Protein AF-A0A9X6WV57-F1 (afdb_monomer_lite)

Organism: Bacillus cereus (NCBI:txid1396)

Structure (mmCIF, N/CA/C/O backbone):
data_AF-A0A9X6WV57-F1
#
_entry.id   AF-A0A9X6WV57-F1
#
loop_
_atom_site.group_PDB
_atom_site.id
_atom_site.type_symbol
_atom_site.label_atom_id
_atom_site.label_alt_id
_atom_site.label_comp_id
_atom_site.label_asym_id
_atom_site.label_entity_id
_atom_site.label_seq_id
_atom_site.pdbx_PDB_ins_code
_atom_site.Cartn_x
_atom_site.Cartn_y
_atom_site.Cartn_z
_atom_site.occupancy
_atom_site.B_iso_or_equiv
_atom_site.auth_seq_id
_atom_site.auth_comp_id
_atom_site.auth_asym_id
_atom_site.auth_atom_id
_atom_site.pdbx_PDB_model_num
ATOM 1 N N . MET A 1 1 ? 2.221 14.019 14.067 1.00 63.03 1 MET A N 1
ATOM 2 C CA . MET A 1 1 ? 2.112 13.291 12.787 1.00 63.03 1 MET A CA 1
ATOM 3 C C . MET A 1 1 ? 3.459 13.371 12.110 1.00 63.03 1 MET A C 1
ATOM 5 O O . MET A 1 1 ? 4.056 14.440 12.147 1.00 63.03 1 MET A O 1
ATOM 9 N N . ASP A 1 2 ? 3.937 12.261 11.563 1.00 75.75 2 ASP A N 1
ATOM 10 C CA . ASP A 1 2 ? 5.124 12.256 10.712 1.00 75.75 2 ASP A CA 1
ATOM 11 C C . ASP A 1 2 ? 4.727 12.815 9.337 1.00 75.75 2 ASP A C 1
ATOM 13 O O . ASP A 1 2 ? 3.916 12.212 8.631 1.00 75.75 2 ASP A O 1
ATOM 17 N N . GLN A 1 3 ? 5.198 14.023 9.017 1.00 73.44 3 GLN A N 1
ATOM 18 C CA . GLN A 1 3 ? 4.849 14.711 7.769 1.00 73.44 3 GLN A CA 1
ATOM 19 C C . GLN A 1 3 ? 5.569 14.119 6.553 1.00 73.44 3 GLN A C 1
ATOM 21 O O . GLN A 1 3 ? 5.111 14.329 5.433 1.00 73.44 3 GLN A O 1
ATOM 26 N N . GLU A 1 4 ? 6.651 13.369 6.762 1.00 78.25 4 GLU A N 1
ATOM 27 C CA . GLU A 1 4 ? 7.428 12.755 5.686 1.00 78.25 4 GLU A CA 1
ATOM 28 C C . GLU A 1 4 ? 6.728 11.499 5.148 1.00 78.25 4 GLU A C 1
ATOM 30 O O . GLU A 1 4 ? 6.627 11.304 3.939 1.00 78.25 4 GLU A O 1
ATOM 35 N N . GLU A 1 5 ? 6.155 10.685 6.042 1.00 81.25 5 GLU A N 1
ATOM 36 C CA . GLU A 1 5 ? 5.406 9.474 5.671 1.00 81.25 5 GLU A CA 1
ATOM 37 C C . GLU A 1 5 ? 3.992 9.775 5.128 1.00 81.25 5 GLU A C 1
ATOM 39 O O . GLU A 1 5 ? 3.425 8.955 4.409 1.00 81.25 5 GLU A O 1
ATOM 44 N N . ASN A 1 6 ? 3.408 10.934 5.473 1.00 86.50 6 ASN A N 1
ATOM 45 C CA . ASN A 1 6 ? 2.137 11.462 4.943 1.00 86.50 6 ASN A CA 1
ATOM 46 C C . ASN A 1 6 ? 0.993 10.424 4.792 1.00 86.50 6 ASN A C 1
ATOM 48 O O . ASN A 1 6 ? 0.302 10.365 3.776 1.00 86.50 6 ASN A O 1
ATOM 52 N N . LEU A 1 7 ? 0.787 9.578 5.806 1.00 86.00 7 LEU A N 1
ATOM 53 C CA . LEU A 1 7 ? -0.093 8.403 5.693 1.00 86.00 7 LEU A CA 1
ATOM 54 C C . LEU A 1 7 ? -1.585 8.726 5.555 1.00 86.00 7 LEU A C 1
ATOM 56 O O . LEU A 1 7 ? -2.323 7.941 4.960 1.00 86.00 7 LEU A O 1
ATOM 60 N N . GLY A 1 8 ? -2.028 9.859 6.106 1.00 89.50 8 GLY A N 1
ATOM 61 C CA . GLY A 1 8 ? -3.429 10.282 6.082 1.00 89.50 8 GLY A CA 1
ATOM 62 C C . GLY A 1 8 ? -4.415 9.201 6.552 1.00 89.50 8 GLY A C 1
ATOM 63 O O . GLY A 1 8 ? -4.086 8.324 7.353 1.00 89.50 8 GLY A O 1
ATOM 64 N N . LEU A 1 9 ? -5.646 9.277 6.044 1.00 91.06 9 LEU A N 1
ATOM 65 C CA . LEU A 1 9 ? -6.676 8.251 6.193 1.00 91.06 9 LEU A CA 1
ATOM 66 C C . LEU A 1 9 ? -7.215 7.918 4.804 1.00 91.06 9 LEU A C 1
ATOM 68 O O . LEU A 1 9 ? -7.776 8.781 4.132 1.00 91.06 9 LEU A O 1
ATOM 72 N N . TRP A 1 10 ? -7.070 6.664 4.384 1.00 92.88 10 TRP A N 1
ATOM 73 C CA . TRP A 1 10 ? -7.721 6.179 3.174 1.00 92.88 10 TRP A CA 1
ATOM 74 C C . TRP A 1 10 ? -9.059 5.535 3.533 1.00 92.88 10 TRP A C 1
ATOM 76 O O . TRP A 1 10 ? -9.105 4.564 4.289 1.00 92.88 10 TRP A O 1
ATOM 86 N N . PHE A 1 11 ? -10.144 6.084 2.992 1.00 94.06 11 PHE A N 1
ATOM 87 C CA . PHE A 1 11 ? -11.497 5.560 3.142 1.00 94.06 11 PHE A CA 1
ATOM 88 C C . PHE A 1 11 ? -12.066 5.247 1.760 1.00 94.06 11 PHE A C 1
ATOM 90 O O . PHE A 1 11 ? -12.028 6.087 0.862 1.00 94.06 11 PHE A O 1
ATOM 97 N N . ALA A 1 12 ? -12.587 4.035 1.587 1.00 94.31 12 ALA A N 1
ATOM 98 C CA . ALA A 1 12 ? -13.178 3.596 0.333 1.00 94.31 12 ALA A CA 1
ATOM 99 C C . ALA A 1 12 ? -14.359 2.660 0.594 1.00 94.31 12 ALA A C 1
ATOM 101 O O . ALA A 1 12 ? -14.289 1.765 1.436 1.00 94.31 12 ALA A O 1
ATOM 102 N N . LEU A 1 13 ? -15.422 2.841 -0.187 1.00 94.31 13 LEU A N 1
ATOM 103 C CA . LEU A 1 13 ? -16.569 1.943 -0.254 1.00 94.31 13 LEU A CA 1
ATOM 104 C C . LEU A 1 13 ? -16.476 1.198 -1.585 1.00 94.31 13 LEU A C 1
ATOM 106 O O . LEU A 1 13 ? -16.481 1.823 -2.644 1.00 94.31 13 LEU A O 1
ATOM 110 N N . LYS A 1 14 ? -16.328 -0.129 -1.539 1.00 95.06 14 LYS A N 1
ATOM 111 C CA . LYS A 1 14 ? -16.100 -0.949 -2.736 1.00 95.06 14 LYS A CA 1
ATOM 112 C C . LYS A 1 14 ? -17.170 -2.027 -2.879 1.00 95.06 14 LYS A C 1
ATOM 114 O O . LYS A 1 14 ? -17.275 -2.907 -2.030 1.00 95.06 14 LYS A O 1
ATOM 119 N N . ILE A 1 15 ? -17.879 -2.000 -4.006 1.00 95.62 15 ILE A N 1
ATOM 120 C CA . ILE A 1 15 ? -18.724 -3.096 -4.492 1.00 95.62 15 ILE A CA 1
ATOM 121 C C . ILE A 1 15 ? -17.924 -3.841 -5.562 1.00 95.62 15 ILE A C 1
ATOM 123 O O . ILE A 1 15 ? -17.475 -3.241 -6.533 1.00 95.62 15 ILE A O 1
ATOM 127 N N . ALA A 1 16 ? -17.691 -5.136 -5.354 1.00 95.19 16 ALA A N 1
ATOM 128 C CA . ALA A 1 16 ? -16.925 -5.980 -6.277 1.00 95.19 16 ALA A CA 1
ATOM 129 C C . ALA A 1 16 ? -17.798 -6.993 -7.038 1.00 95.19 16 ALA A C 1
ATOM 131 O O . ALA A 1 16 ? -17.267 -7.827 -7.764 1.00 95.19 16 ALA A O 1
ATOM 132 N N . SER A 1 17 ? -19.117 -6.957 -6.836 1.00 95.44 17 SER A N 1
ATOM 133 C CA . SER A 1 17 ? -20.075 -7.853 -7.479 1.00 95.44 17 SER A CA 1
ATOM 134 C C . SER A 1 17 ? -20.723 -7.201 -8.698 1.00 95.44 17 SER A C 1
ATOM 136 O O . SER A 1 17 ? -20.940 -5.993 -8.722 1.00 95.44 17 SER A O 1
ATOM 138 N N . GLU A 1 18 ? -21.090 -8.025 -9.679 1.00 93.50 18 GLU A N 1
ATOM 139 C CA . GLU A 1 18 ? -21.731 -7.585 -10.929 1.00 93.50 18 GLU A CA 1
ATOM 140 C C . GLU A 1 18 ? -23.094 -6.911 -10.698 1.00 93.50 18 GLU A C 1
ATOM 142 O O . GLU A 1 18 ? -23.426 -5.948 -11.376 1.00 93.50 18 GLU A O 1
ATOM 147 N N . ASN A 1 19 ? -23.853 -7.375 -9.697 1.00 95.38 19 ASN A N 1
ATOM 148 C CA . ASN A 1 19 ? -25.198 -6.876 -9.370 1.00 95.38 19 ASN A CA 1
ATOM 149 C C . ASN A 1 19 ? -25.268 -6.178 -8.001 1.00 95.38 19 ASN A C 1
ATOM 151 O O . ASN A 1 19 ? -26.334 -6.103 -7.390 1.00 95.38 19 ASN A O 1
ATOM 155 N N . GLY A 1 20 ? -24.134 -5.750 -7.446 1.00 93.62 20 GLY A N 1
ATOM 156 C CA . GLY A 1 20 ? -24.126 -5.110 -6.133 1.00 93.62 20 GLY A CA 1
ATOM 157 C C . GLY A 1 20 ? -24.642 -3.677 -6.188 1.00 93.62 20 GLY A C 1
ATOM 158 O O . GLY A 1 20 ? -24.235 -2.897 -7.045 1.00 93.62 20 GLY A O 1
ATOM 159 N N . VAL A 1 21 ? -25.494 -3.311 -5.232 1.00 95.19 21 VAL A N 1
ATOM 160 C CA . VAL A 1 21 ? -25.969 -1.936 -5.055 1.00 95.19 21 VAL A CA 1
ATOM 161 C C . VAL A 1 21 ? -25.899 -1.549 -3.581 1.00 95.19 21 VAL A C 1
ATOM 163 O O . VAL A 1 21 ? -26.134 -2.381 -2.704 1.00 95.19 21 VAL A O 1
ATOM 166 N N . ALA A 1 22 ? -25.573 -0.290 -3.307 1.00 95.19 22 ALA A N 1
ATOM 167 C CA . ALA A 1 22 ? -25.616 0.284 -1.971 1.00 95.19 22 ALA A CA 1
ATOM 168 C C . ALA A 1 22 ? -26.217 1.688 -2.048 1.00 95.19 22 ALA A C 1
ATOM 170 O O . ALA A 1 22 ? -25.812 2.488 -2.887 1.00 95.19 22 ALA A O 1
ATOM 171 N N . ASN A 1 23 ? -27.161 1.977 -1.154 1.00 95.38 23 ASN A N 1
ATOM 172 C CA . ASN A 1 23 ? -27.648 3.330 -0.909 1.00 95.38 23 ASN A CA 1
ATOM 173 C C . ASN A 1 23 ? -26.977 3.818 0.370 1.00 95.38 23 ASN A C 1
ATOM 175 O O . ASN A 1 23 ? -27.115 3.181 1.414 1.00 95.38 23 ASN A O 1
ATOM 179 N N . ILE A 1 24 ? -26.204 4.893 0.266 1.00 94.50 24 ILE A N 1
ATOM 180 C CA . ILE A 1 24 ? -25.386 5.412 1.359 1.00 94.50 24 ILE A CA 1
ATOM 181 C C . ILE A 1 24 ? -25.628 6.912 1.439 1.00 94.50 24 ILE A C 1
ATOM 183 O O . ILE A 1 24 ? -25.570 7.595 0.420 1.00 94.50 24 ILE A O 1
ATOM 187 N N . ASP A 1 25 ? -25.888 7.400 2.643 1.00 94.25 25 ASP A N 1
ATOM 188 C CA . ASP A 1 25 ? -26.094 8.814 2.936 1.00 94.25 25 ASP A CA 1
ATOM 189 C C . ASP A 1 25 ? -25.457 9.147 4.296 1.00 94.25 25 ASP A C 1
ATOM 191 O O . ASP A 1 25 ? -25.116 8.239 5.062 1.00 94.25 25 ASP A O 1
ATOM 195 N N . ASN A 1 26 ? -25.272 10.437 4.577 1.00 94.88 26 ASN A N 1
ATOM 196 C CA . ASN A 1 26 ? -24.829 10.967 5.871 1.00 94.88 26 ASN A CA 1
ATOM 197 C C . ASN A 1 26 ? -23.514 10.361 6.411 1.00 94.88 26 ASN A C 1
ATOM 199 O O . ASN A 1 26 ? -23.397 10.058 7.597 1.00 94.88 26 ASN A O 1
ATOM 203 N N . LEU A 1 27 ? -22.506 10.176 5.552 1.00 95.38 27 LEU A N 1
ATOM 204 C CA . LEU A 1 27 ? -21.185 9.717 5.991 1.00 95.38 27 LEU A CA 1
ATOM 205 C C . LEU A 1 27 ? -20.391 10.840 6.664 1.00 95.38 27 LEU A C 1
ATOM 207 O O . LEU A 1 27 ? -20.151 11.885 6.062 1.00 95.38 27 LEU A O 1
ATOM 211 N N . GLU A 1 28 ? -19.891 10.568 7.868 1.00 94.25 28 GLU A N 1
ATOM 212 C CA . GLU A 1 28 ? -19.046 11.486 8.633 1.00 94.25 28 GLU A CA 1
ATOM 213 C C . GLU A 1 28 ? -17.773 10.786 9.124 1.00 94.25 28 GLU A C 1
ATOM 215 O O . GLU A 1 28 ? -17.792 9.628 9.549 1.00 94.25 28 GLU A O 1
ATOM 220 N N . ILE A 1 29 ? -16.651 11.509 9.087 1.00 93.81 29 ILE A N 1
ATOM 221 C CA . ILE A 1 29 ? -15.388 11.112 9.715 1.00 93.81 29 ILE A CA 1
ATOM 222 C C . ILE A 1 29 ? -15.044 12.207 10.715 1.00 93.81 29 ILE A C 1
ATOM 224 O O . ILE A 1 29 ? -14.657 13.310 10.331 1.00 93.81 29 ILE A O 1
ATOM 228 N N . ILE A 1 30 ? -15.206 11.895 11.997 1.00 94.69 30 ILE A N 1
ATOM 229 C CA . ILE A 1 30 ? -14.997 12.836 13.096 1.00 94.69 30 ILE A CA 1
ATOM 230 C C . ILE A 1 30 ? -14.023 12.258 14.119 1.00 94.69 30 ILE A C 1
ATOM 232 O O . ILE A 1 30 ? -13.974 11.049 14.356 1.00 94.69 30 ILE A O 1
ATOM 236 N N . GLU A 1 31 ? -13.249 13.135 14.746 1.00 92.56 31 GLU A N 1
ATOM 237 C CA . GLU A 1 31 ? -12.466 12.779 15.922 1.00 92.56 31 GLU A CA 1
ATOM 238 C C . GLU A 1 31 ? -13.388 12.762 17.145 1.00 92.56 31 GLU A C 1
ATOM 240 O O . GLU A 1 31 ? -14.008 13.768 17.478 1.00 92.56 31 GLU A O 1
ATOM 245 N N . VAL A 1 32 ? -13.509 11.605 17.801 1.00 91.06 32 VAL A N 1
ATOM 246 C CA . VAL A 1 32 ? -14.444 11.426 18.924 1.00 91.06 32 VAL A CA 1
ATOM 247 C C . VAL A 1 32 ? -13.759 11.675 20.267 1.00 91.06 32 VAL A C 1
ATOM 249 O O . VAL A 1 32 ? -14.275 12.412 21.101 1.00 91.06 32 VAL A O 1
ATOM 252 N N . GLN A 1 33 ? -12.606 11.041 20.504 1.00 92.94 33 GLN A N 1
ATOM 253 C CA . GLN A 1 33 ? -11.863 11.163 21.759 1.00 92.94 33 GLN A CA 1
ATOM 254 C C . GLN A 1 33 ? -10.402 10.711 21.612 1.00 92.94 33 GLN A C 1
ATOM 256 O O . GLN A 1 33 ? -10.108 9.853 20.769 1.00 92.94 33 GLN A O 1
ATOM 261 N N . PRO A 1 34 ? -9.495 11.196 22.479 1.00 93.38 34 PRO A N 1
ATOM 262 C CA . PRO A 1 34 ? -8.123 10.710 22.530 1.00 93.38 34 PRO A CA 1
ATOM 263 C C . PRO A 1 34 ? -8.042 9.228 22.910 1.00 93.38 34 PRO A C 1
ATOM 265 O O . PRO A 1 34 ? -8.793 8.730 23.751 1.00 93.38 34 PRO A O 1
ATOM 268 N N . LEU A 1 35 ? -7.063 8.522 22.344 1.00 94.62 35 LEU A N 1
ATOM 269 C CA . LEU A 1 35 ? -6.769 7.144 22.730 1.00 94.62 35 LEU A CA 1
ATOM 270 C C . LEU A 1 35 ? -6.016 7.099 24.060 1.00 94.62 35 LEU A C 1
ATOM 272 O O . LEU A 1 35 ? -4.993 7.763 24.234 1.00 94.62 35 LEU A O 1
ATOM 276 N N . THR A 1 36 ? -6.466 6.241 24.972 1.00 95.31 36 THR A N 1
ATOM 277 C CA . THR A 1 36 ? -5.850 6.046 26.290 1.00 95.31 36 THR A CA 1
ATOM 278 C C . THR A 1 36 ? -5.654 4.560 26.603 1.00 95.31 36 THR A C 1
ATOM 280 O O . THR A 1 36 ? -6.160 3.682 25.898 1.00 95.31 36 THR A O 1
ATOM 283 N N . GLY A 1 37 ? -4.849 4.271 27.632 1.00 96.50 37 GLY A N 1
ATOM 284 C CA . GLY A 1 37 ? -4.637 2.919 28.155 1.00 96.50 37 GLY A CA 1
ATOM 285 C C . GLY A 1 37 ? -4.238 1.892 27.090 1.00 96.50 37 GLY A C 1
ATOM 286 O O . GLY A 1 37 ? -3.298 2.091 26.315 1.00 96.50 37 GLY A O 1
ATOM 287 N N . GLU A 1 38 ? -4.970 0.779 27.049 1.00 96.31 38 GLU A N 1
ATOM 288 C CA . GLU A 1 38 ? -4.705 -0.331 26.131 1.00 96.31 38 GLU A CA 1
ATOM 289 C C . GLU A 1 38 ? -4.865 0.065 24.654 1.00 96.31 38 GLU A C 1
ATOM 291 O O . GLU A 1 38 ? -4.070 -0.355 23.809 1.00 96.31 38 GLU A O 1
ATOM 296 N N . ALA A 1 39 ? -5.851 0.907 24.323 1.00 93.75 39 ALA A N 1
ATOM 297 C CA . ALA A 1 39 ? -6.084 1.337 22.945 1.00 93.75 39 ALA A CA 1
ATOM 298 C C . ALA A 1 39 ? -4.874 2.109 22.393 1.00 93.75 39 ALA A C 1
ATOM 300 O O . ALA A 1 39 ? -4.417 1.837 21.278 1.00 93.75 39 ALA A O 1
ATOM 301 N N . LEU A 1 40 ? -4.288 2.990 23.211 1.00 96.50 40 LEU A N 1
ATOM 302 C CA . LEU A 1 40 ? -3.057 3.702 22.868 1.00 96.50 40 LEU A CA 1
ATOM 303 C C . LEU A 1 40 ? -1.867 2.742 22.707 1.00 96.50 40 LEU A C 1
ATOM 305 O O . LEU A 1 40 ? -1.107 2.853 21.742 1.00 96.50 40 LEU A O 1
ATOM 309 N N . ALA A 1 41 ? -1.713 1.774 23.615 1.00 97.06 41 ALA A N 1
ATOM 310 C CA . ALA A 1 41 ? -0.635 0.784 23.540 1.00 97.06 41 ALA A CA 1
ATOM 311 C C . ALA A 1 41 ? -0.719 -0.066 22.258 1.00 97.06 41 ALA A C 1
ATOM 313 O O . ALA A 1 41 ? 0.295 -0.317 21.597 1.00 97.06 41 ALA A O 1
ATOM 314 N N . ARG A 1 42 ? -1.933 -0.462 21.857 1.00 97.06 42 ARG A N 1
ATOM 315 C CA . ARG A 1 42 ? -2.174 -1.218 20.619 1.00 97.06 42 ARG A CA 1
ATOM 316 C C . ARG A 1 42 ? -1.817 -0.413 19.373 1.00 97.06 42 ARG A C 1
ATOM 318 O O . ARG A 1 42 ? -1.195 -0.975 18.471 1.00 97.06 42 ARG A O 1
ATOM 325 N N . VAL A 1 43 ? -2.174 0.873 19.317 1.00 94.50 43 VAL A N 1
ATOM 326 C CA . VAL A 1 43 ? -1.820 1.741 18.179 1.00 94.50 43 VAL A CA 1
ATOM 327 C C . VAL A 1 43 ? -0.308 1.918 18.075 1.00 94.50 43 VAL A C 1
ATOM 329 O O . VAL A 1 43 ? 0.237 1.674 17.002 1.00 94.50 43 VAL A O 1
ATOM 332 N N . LYS A 1 44 ? 0.390 2.192 19.185 1.00 95.38 44 LYS A N 1
ATOM 333 C CA . LYS A 1 44 ? 1.862 2.295 19.193 1.00 95.38 44 LYS A CA 1
ATOM 334 C C . LYS A 1 44 ? 2.543 1.018 18.690 1.00 95.3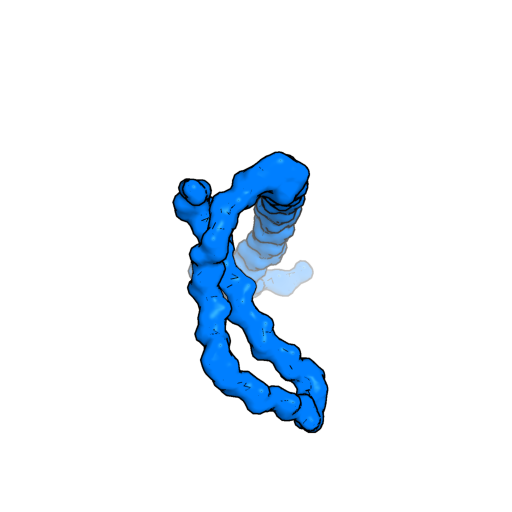8 44 LYS A C 1
ATOM 336 O O . LYS A 1 44 ? 3.460 1.076 17.874 1.00 95.38 44 LYS A O 1
ATOM 341 N N . LYS A 1 45 ? 2.064 -0.154 19.122 1.00 97.50 45 LYS A N 1
ATOM 342 C CA . LYS A 1 45 ? 2.593 -1.447 18.655 1.00 97.50 45 LYS A CA 1
ATOM 343 C C . LYS A 1 45 ? 2.352 -1.666 17.157 1.00 97.50 45 LYS A C 1
ATOM 345 O O . LYS A 1 45 ? 3.232 -2.179 16.466 1.00 97.50 45 LYS A O 1
ATOM 350 N N . ARG A 1 46 ? 1.170 -1.298 16.650 1.00 96.31 46 ARG A N 1
ATOM 351 C CA . ARG A 1 46 ? 0.849 -1.384 15.215 1.00 96.31 46 ARG A CA 1
ATOM 352 C C . ARG A 1 46 ? 1.720 -0.445 14.391 1.00 96.31 46 ARG A C 1
ATOM 354 O O . ARG A 1 46 ? 2.239 -0.882 13.372 1.00 96.31 46 ARG A O 1
ATOM 361 N N . GLU A 1 47 ? 1.922 0.784 14.854 1.00 95.00 47 GLU A N 1
ATOM 362 C CA . GLU A 1 47 ? 2.795 1.760 14.199 1.00 95.00 47 GLU A CA 1
ATOM 363 C C . GLU A 1 47 ? 4.233 1.236 14.101 1.00 95.00 47 GLU A C 1
ATOM 365 O O . GLU A 1 47 ? 4.818 1.238 13.021 1.00 95.00 47 GLU A O 1
ATOM 370 N N . GLN A 1 48 ? 4.789 0.706 15.195 1.00 96.25 48 GLN A N 1
ATOM 371 C CA . GLN A 1 48 ? 6.142 0.143 15.190 1.00 96.25 48 GLN A CA 1
ATOM 372 C C . GLN A 1 48 ? 6.273 -1.037 14.219 1.00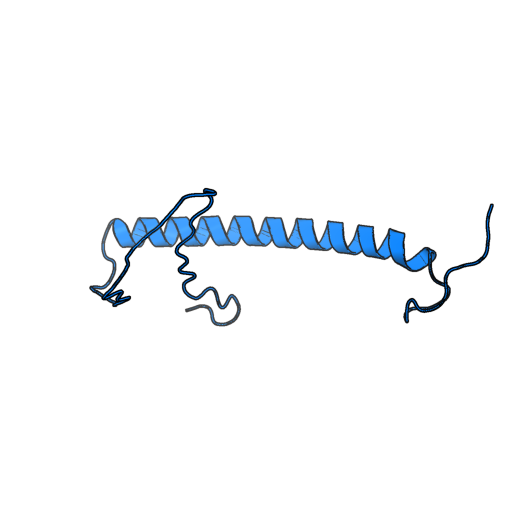 96.25 48 GLN A C 1
ATOM 374 O O . GLN A 1 48 ? 7.232 -1.101 13.449 1.00 96.25 48 GLN A O 1
ATOM 379 N N . LYS A 1 49 ? 5.304 -1.961 14.235 1.00 97.38 49 LYS A N 1
ATOM 380 C CA . LYS A 1 49 ? 5.278 -3.093 13.302 1.00 97.38 49 LYS A CA 1
ATOM 381 C C . LYS A 1 49 ? 5.205 -2.606 11.852 1.00 97.38 49 LYS A C 1
ATOM 383 O O . LYS A 1 49 ? 5.961 -3.082 11.012 1.00 97.38 49 LYS A O 1
ATOM 388 N N . TRP A 1 50 ? 4.338 -1.636 11.575 1.00 95.69 50 TRP A N 1
ATOM 389 C CA . TRP A 1 50 ? 4.190 -1.057 10.246 1.00 95.69 50 TRP A CA 1
ATOM 390 C C . TRP A 1 50 ? 5.492 -0.399 9.762 1.00 95.69 50 TRP A C 1
ATOM 392 O O . TRP A 1 50 ? 5.917 -0.672 8.643 1.00 95.69 50 TRP A O 1
ATOM 402 N N . LYS A 1 51 ? 6.199 0.363 10.612 1.00 94.88 51 LYS A N 1
ATOM 403 C CA . LYS A 1 51 ? 7.504 0.961 10.260 1.00 94.88 51 LYS A CA 1
ATOM 404 C C . LYS A 1 51 ? 8.539 -0.094 9.861 1.00 94.88 51 LYS A C 1
ATOM 406 O O . LYS A 1 51 ? 9.248 0.077 8.872 1.00 94.88 51 LYS A O 1
ATOM 411 N N . GLN A 1 52 ? 8.602 -1.205 10.596 1.00 97.06 52 GLN A N 1
ATOM 412 C CA . GLN A 1 52 ? 9.502 -2.319 10.272 1.00 97.06 52 GLN A CA 1
ATOM 413 C C . GLN A 1 52 ? 9.143 -2.975 8.932 1.00 97.06 52 GLN A C 1
ATOM 415 O O . GLN A 1 52 ? 10.024 -3.242 8.114 1.00 97.06 52 GLN A O 1
ATOM 420 N N . GLU A 1 53 ? 7.852 -3.206 8.684 1.00 96.88 53 GLU A N 1
ATOM 421 C CA . GLU A 1 53 ? 7.372 -3.754 7.412 1.00 96.88 53 GLU A CA 1
ATOM 422 C C . GLU A 1 53 ? 7.663 -2.812 6.237 1.00 96.88 53 GLU A C 1
ATOM 424 O O . GLU A 1 53 ? 8.082 -3.275 5.175 1.00 96.88 53 GLU A O 1
ATOM 429 N N . MET A 1 54 ? 7.500 -1.500 6.421 1.00 95.38 54 MET A N 1
ATOM 430 C CA . MET A 1 54 ? 7.797 -0.504 5.391 1.00 95.38 54 MET A CA 1
ATOM 431 C C . MET A 1 54 ? 9.285 -0.411 5.076 1.00 95.38 54 MET A C 1
ATOM 433 O O . MET A 1 54 ? 9.642 -0.380 3.901 1.00 95.38 54 MET A O 1
ATOM 437 N N . ALA A 1 55 ? 10.157 -0.440 6.087 1.00 96.12 55 ALA A N 1
ATOM 438 C CA . ALA A 1 55 ? 11.603 -0.470 5.872 1.00 96.12 55 ALA A CA 1
ATOM 439 C C . ALA A 1 55 ? 12.024 -1.699 5.048 1.00 96.12 55 ALA A C 1
ATOM 441 O O . ALA A 1 55 ? 12.789 -1.580 4.090 1.00 96.12 55 ALA A O 1
ATOM 442 N N . LYS A 1 56 ? 11.461 -2.874 5.364 1.00 97.88 56 LYS A N 1
ATOM 443 C CA . LYS A 1 56 ? 11.695 -4.096 4.585 1.00 97.88 56 LYS A CA 1
ATOM 444 C C . LYS A 1 56 ? 11.201 -3.951 3.140 1.00 97.88 56 LYS A C 1
ATOM 446 O O . LYS A 1 56 ? 11.957 -4.238 2.216 1.00 97.88 56 LYS A O 1
ATOM 451 N N . LYS A 1 57 ? 9.966 -3.476 2.941 1.00 97.31 57 LYS A N 1
ATOM 452 C CA . LYS A 1 57 ? 9.384 -3.272 1.602 1.00 97.31 57 LYS A CA 1
ATOM 453 C C . LYS A 1 57 ? 10.188 -2.281 0.763 1.00 97.31 57 LYS A C 1
ATOM 455 O O . LYS A 1 57 ? 10.376 -2.534 -0.422 1.00 97.31 57 LYS A O 1
ATOM 460 N N . ARG A 1 58 ? 10.672 -1.182 1.355 1.00 96.62 58 ARG A N 1
ATOM 461 C CA . ARG A 1 58 ? 11.547 -0.207 0.678 1.00 96.62 58 ARG A CA 1
ATOM 462 C C . ARG A 1 58 ? 12.817 -0.883 0.170 1.00 96.62 58 ARG A C 1
ATOM 464 O O . ARG A 1 58 ? 13.076 -0.830 -1.025 1.00 96.62 58 ARG A O 1
ATOM 471 N N . LEU A 1 59 ? 13.512 -1.630 1.029 1.00 98.06 59 LEU A N 1
ATOM 472 C CA . LEU A 1 59 ? 14.724 -2.359 0.642 1.00 98.06 59 LEU A CA 1
ATOM 473 C C . LEU A 1 59 ? 14.472 -3.384 -0.477 1.00 98.06 59 LEU A C 1
ATOM 475 O O . LEU A 1 59 ? 15.265 -3.508 -1.408 1.00 98.06 59 LEU A O 1
ATOM 479 N N . GLU A 1 60 ? 13.384 -4.149 -0.387 1.00 98.31 60 GLU A N 1
ATOM 480 C CA . GLU A 1 60 ? 13.010 -5.118 -1.427 1.00 98.31 60 GLU A CA 1
ATOM 481 C C . GLU A 1 60 ? 12.666 -4.422 -2.752 1.00 98.31 60 GLU A C 1
ATOM 483 O O . GLU A 1 60 ? 13.070 -4.886 -3.819 1.00 98.31 60 GLU A O 1
ATOM 488 N N . THR A 1 61 ? 11.982 -3.280 -2.680 1.00 98.19 61 THR A N 1
ATOM 489 C CA . THR A 1 61 ? 11.602 -2.474 -3.846 1.00 98.19 61 THR A CA 1
ATOM 490 C C . THR A 1 61 ? 12.825 -1.859 -4.513 1.00 98.19 61 THR A C 1
ATOM 492 O O . THR A 1 61 ? 12.944 -1.942 -5.729 1.00 98.19 61 THR A O 1
ATOM 495 N N . GLU A 1 62 ? 13.764 -1.302 -3.747 1.00 98.31 62 GLU A N 1
ATOM 496 C CA . GLU A 1 62 ? 15.022 -0.757 -4.272 1.00 98.31 62 GLU A CA 1
ATOM 497 C C . GLU A 1 62 ? 15.802 -1.812 -5.059 1.00 98.31 62 GLU A C 1
ATOM 499 O O . GLU A 1 62 ? 16.207 -1.557 -6.192 1.00 98.31 62 GLU A O 1
ATOM 504 N N . LYS A 1 63 ? 15.931 -3.027 -4.513 1.00 98.38 63 LYS A N 1
ATOM 505 C CA . LYS A 1 63 ? 16.584 -4.144 -5.214 1.00 98.38 63 LYS A CA 1
ATOM 506 C C . LYS A 1 63 ? 15.858 -4.512 -6.505 1.00 98.38 63 LYS A C 1
ATOM 508 O O . LYS A 1 63 ? 16.504 -4.712 -7.531 1.00 98.38 63 LYS A O 1
ATOM 513 N N . ALA A 1 64 ? 14.529 -4.602 -6.465 1.00 98.38 64 ALA A N 1
ATOM 514 C CA . ALA A 1 64 ? 13.729 -4.939 -7.639 1.00 98.38 64 ALA A CA 1
ATOM 515 C C . ALA A 1 64 ? 13.818 -3.855 -8.726 1.00 98.38 64 ALA A C 1
ATOM 517 O O . ALA A 1 64 ? 13.981 -4.179 -9.900 1.00 98.38 64 ALA A O 1
ATOM 518 N N . VAL A 1 65 ? 13.772 -2.576 -8.339 1.00 98.12 65 VAL A N 1
ATOM 519 C CA . VAL A 1 65 ? 13.918 -1.434 -9.251 1.00 98.12 65 VAL A CA 1
ATOM 520 C C . VAL A 1 65 ? 15.308 -1.420 -9.875 1.00 98.12 65 VAL A C 1
ATOM 522 O O . VAL A 1 65 ? 15.410 -1.290 -11.090 1.00 98.12 65 VAL A O 1
ATOM 525 N N . GLN A 1 66 ? 16.366 -1.614 -9.085 1.00 98.12 66 GLN A N 1
ATOM 526 C CA . GLN A 1 66 ? 17.734 -1.688 -9.602 1.00 98.12 66 GLN A CA 1
ATOM 527 C C . GLN A 1 66 ? 17.912 -2.853 -10.580 1.00 98.12 66 GLN A C 1
ATOM 529 O O . GLN A 1 66 ? 18.486 -2.667 -11.650 1.00 98.12 66 GLN A O 1
ATOM 534 N N . ALA A 1 67 ? 17.386 -4.037 -10.255 1.00 98.12 67 ALA A N 1
ATOM 535 C CA . ALA A 1 67 ? 17.442 -5.193 -11.146 1.00 98.12 67 ALA A CA 1
ATOM 536 C C . ALA A 1 67 ? 16.675 -4.945 -12.456 1.00 98.12 67 ALA A C 1
ATOM 538 O O . ALA A 1 67 ? 17.192 -5.226 -13.536 1.00 98.12 67 ALA A O 1
ATOM 539 N N . ALA A 1 68 ? 15.471 -4.370 -12.376 1.00 97.31 68 ALA A N 1
ATOM 540 C CA . ALA A 1 68 ? 14.678 -4.022 -13.551 1.00 97.31 68 ALA A CA 1
ATOM 541 C C . ALA A 1 68 ? 15.382 -2.966 -14.413 1.00 97.31 68 ALA A C 1
ATOM 543 O O . ALA A 1 68 ? 15.478 -3.130 -15.624 1.00 97.31 68 ALA A O 1
ATOM 544 N N . GLN A 1 69 ? 15.935 -1.916 -13.802 1.00 95.62 69 GLN A N 1
ATOM 545 C CA . GLN A 1 69 ? 16.717 -0.902 -14.510 1.00 95.62 69 GLN A CA 1
ATOM 546 C C . GLN A 1 69 ? 17.950 -1.514 -15.181 1.00 95.62 69 GLN A C 1
ATOM 548 O O . GLN A 1 69 ? 18.188 -1.234 -16.351 1.00 95.62 69 GLN A O 1
ATOM 553 N N . GLY A 1 70 ? 18.682 -2.390 -14.490 1.00 93.81 70 GLY A N 1
ATOM 554 C CA . GLY A 1 70 ? 19.843 -3.088 -15.045 1.00 93.81 70 GLY A CA 1
ATOM 555 C C . GLY A 1 70 ? 19.504 -4.021 -16.212 1.00 93.81 70 GLY A C 1
ATOM 556 O O . GLY A 1 70 ? 20.325 -4.186 -17.106 1.00 93.81 70 GLY A O 1
ATOM 557 N N . ALA A 1 71 ? 18.298 -4.594 -16.242 1.00 93.38 71 ALA A N 1
ATOM 558 C CA . ALA A 1 71 ? 17.819 -5.397 -17.367 1.00 93.38 71 ALA A CA 1
ATOM 559 C C . ALA A 1 71 ? 17.276 -4.542 -18.527 1.00 93.38 71 ALA A C 1
ATOM 561 O O . ALA A 1 71 ? 17.414 -4.925 -19.685 1.00 93.38 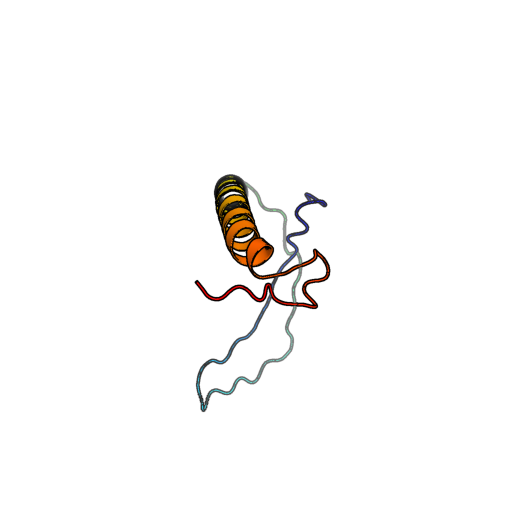71 ALA A O 1
ATOM 562 N N . ILE A 1 72 ? 16.662 -3.391 -18.229 1.00 92.62 72 ILE A N 1
ATOM 563 C CA . ILE A 1 72 ? 16.043 -2.507 -19.227 1.00 92.62 72 ILE A CA 1
ATOM 564 C C . ILE A 1 72 ? 17.083 -1.620 -19.914 1.00 92.62 72 ILE A C 1
ATOM 566 O O . ILE A 1 72 ? 17.042 -1.485 -21.131 1.00 92.62 72 ILE A O 1
ATOM 570 N N . GLN A 1 73 ? 18.011 -1.011 -19.170 1.00 93.19 73 GLN A N 1
ATOM 571 C CA . GLN A 1 73 ? 18.981 -0.049 -19.712 1.00 93.19 73 GLN A CA 1
ATOM 572 C C . GLN A 1 73 ? 19.786 -0.583 -20.912 1.00 93.19 73 GLN A C 1
ATOM 574 O O . GLN A 1 73 ? 19.887 0.149 -21.896 1.00 93.19 73 GLN A O 1
ATOM 579 N N . PRO A 1 74 ? 20.297 -1.832 -20.909 1.00 92.31 74 PRO A N 1
ATOM 580 C CA . PRO A 1 74 ? 21.051 -2.371 -22.041 1.00 92.31 74 PRO A CA 1
ATOM 581 C C . PRO A 1 74 ? 20.216 -2.580 -23.307 1.00 92.31 74 PRO A C 1
ATOM 583 O O . PRO A 1 74 ? 20.785 -2.701 -24.385 1.00 92.31 74 PRO A O 1
ATOM 586 N N . LEU A 1 75 ? 18.880 -2.614 -23.204 1.00 92.31 75 LEU A N 1
ATOM 587 C CA . LEU A 1 75 ? 18.001 -2.742 -24.371 1.00 92.31 75 LEU A CA 1
ATOM 588 C C . LEU A 1 75 ? 17.985 -1.468 -25.226 1.00 92.31 75 LEU A C 1
ATOM 590 O O . LEU A 1 75 ? 17.510 -1.506 -26.359 1.00 92.31 75 LEU A O 1
ATOM 594 N N . PHE A 1 76 ? 18.485 -0.342 -24.708 1.00 93.44 76 PHE A N 1
ATOM 595 C CA . PHE A 1 76 ? 18.427 0.959 -25.367 1.00 93.44 76 PHE A CA 1
ATOM 596 C C . PHE A 1 76 ? 19.820 1.520 -25.652 1.00 93.44 76 PHE A C 1
ATOM 598 O O . PHE A 1 76 ? 20.782 1.290 -24.922 1.00 93.44 76 PHE A O 1
ATOM 605 N N . THR A 1 77 ? 19.932 2.297 -26.730 1.00 91.75 77 THR A N 1
ATOM 606 C CA . THR A 1 77 ? 21.191 2.963 -27.106 1.00 91.75 77 THR A CA 1
ATOM 607 C C . THR A 1 77 ? 21.460 4.221 -26.285 1.00 91.75 77 THR A C 1
ATOM 609 O O . THR A 1 77 ? 22.577 4.735 -26.294 1.00 91.75 77 THR A O 1
ATOM 612 N N . ASN A 1 78 ? 20.446 4.741 -25.588 1.00 88.56 78 ASN A N 1
ATOM 613 C CA . ASN A 1 78 ? 20.543 5.951 -24.782 1.00 88.56 78 ASN A CA 1
ATOM 614 C C . ASN A 1 78 ? 19.577 5.940 -23.587 1.00 88.56 78 ASN A C 1
ATOM 616 O O . ASN A 1 78 ? 18.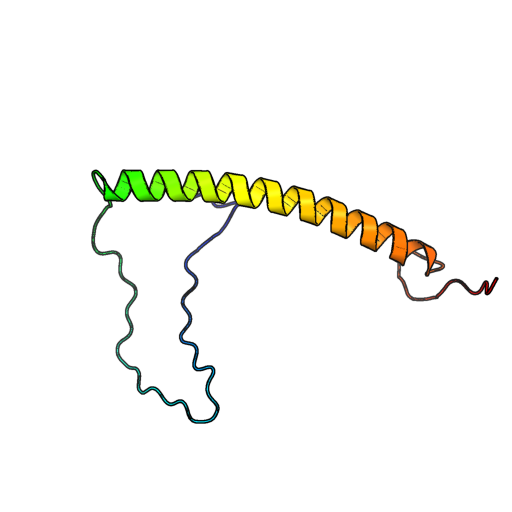624 5.165 -23.523 1.00 88.56 78 ASN A O 1
ATOM 62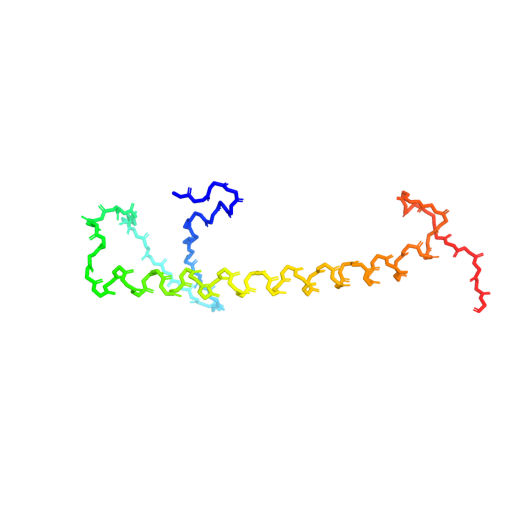0 N N . ALA A 1 79 ? 19.813 6.863 -22.653 1.00 88.69 79 ALA A N 1
ATOM 621 C CA . ALA A 1 79 ? 19.027 7.030 -21.432 1.00 88.69 79 ALA A CA 1
ATOM 622 C C . ALA A 1 79 ? 17.659 7.713 -21.647 1.00 88.69 79 ALA A C 1
ATOM 624 O O . ALA A 1 79 ? 16.881 7.816 -20.701 1.00 88.69 79 ALA A O 1
ATOM 625 N N . GLN A 1 80 ? 17.359 8.198 -22.859 1.00 90.50 80 GLN A N 1
ATOM 626 C CA . GLN A 1 80 ? 16.024 8.690 -23.225 1.00 90.50 80 GLN A CA 1
ATOM 627 C C . GLN A 1 80 ? 15.089 7.551 -23.648 1.00 90.50 80 GLN A C 1
ATOM 629 O O . GLN A 1 80 ? 13.906 7.799 -23.872 1.00 90.50 80 GLN A O 1
ATOM 634 N N . TYR A 1 81 ? 15.605 6.320 -23.754 1.00 89.94 81 TYR A N 1
ATOM 635 C CA . TYR A 1 81 ? 14.846 5.119 -24.099 1.00 89.94 81 TYR A CA 1
ATOM 636 C C . TYR A 1 81 ? 14.060 5.242 -25.419 1.00 89.94 81 TYR A C 1
ATOM 638 O O . TYR A 1 81 ? 13.009 4.629 -25.586 1.00 89.94 81 TYR A O 1
ATOM 646 N N . ASN A 1 82 ? 14.545 6.049 -26.370 1.00 91.75 82 ASN A N 1
ATOM 647 C CA . ASN A 1 82 ? 13.843 6.314 -27.634 1.00 91.75 82 ASN A CA 1
ATOM 648 C C . ASN A 1 82 ? 14.358 5.479 -28.820 1.00 91.75 82 ASN A C 1
ATOM 650 O O . ASN A 1 82 ? 13.719 5.457 -29.869 1.00 91.75 82 ASN A O 1
ATOM 654 N N . CYS A 1 83 ? 15.478 4.772 -28.645 1.00 90.19 83 CYS A N 1
ATOM 655 C CA . CYS A 1 83 ? 16.086 3.906 -29.648 1.00 90.19 83 CYS A CA 1
ATOM 656 C C . CYS A 1 83 ? 16.568 2.610 -28.986 1.00 90.19 83 CYS A C 1
ATOM 658 O O . CYS A 1 83 ? 17.340 2.655 -28.025 1.00 90.19 83 CYS A O 1
ATOM 660 N N . LEU A 1 84 ? 16.128 1.462 -29.506 1.00 91.56 84 LEU A N 1
ATOM 661 C CA . LEU A 1 84 ? 16.606 0.151 -29.063 1.00 91.56 84 LEU A CA 1
ATOM 662 C C . LEU A 1 84 ? 18.016 -0.121 -29.593 1.00 91.56 84 LEU A C 1
ATOM 664 O O . LEU A 1 84 ? 18.375 0.339 -30.681 1.00 91.56 84 LEU A O 1
ATOM 668 N N . GLN A 1 85 ? 18.801 -0.885 -28.837 1.00 87.00 85 GLN A N 1
ATOM 669 C CA . GLN A 1 85 ? 20.037 -1.467 -29.350 1.00 87.00 85 GLN A CA 1
ATOM 670 C C . GLN A 1 85 ? 19.701 -2.452 -30.475 1.00 87.00 85 GLN A C 1
ATOM 672 O O . GLN A 1 85 ? 18.955 -3.408 -30.276 1.00 87.00 85 GLN A O 1
ATOM 677 N N . PHE A 1 86 ? 20.243 -2.206 -31.666 1.00 75.06 86 PHE A N 1
ATOM 678 C CA . PHE A 1 86 ? 20.194 -3.141 -32.785 1.00 75.06 86 PHE A CA 1
ATOM 679 C C . PHE A 1 86 ? 21.502 -3.929 -32.827 1.00 75.06 86 PHE A C 1
ATOM 681 O O . PHE A 1 86 ? 22.367 -3.646 -33.645 1.00 75.06 86 PHE A O 1
ATOM 688 N N . GLU A 1 87 ? 21.626 -4.929 -31.957 1.00 65.75 87 GLU A N 1
ATOM 689 C CA . GLU A 1 87 ? 22.452 -6.108 -32.223 1.00 65.75 87 GLU A CA 1
ATOM 690 C C . GLU A 1 87 ? 21.677 -7.349 -31.766 1.00 65.75 87 GLU A C 1
ATOM 692 O O . GLU A 1 87 ? 21.575 -7.669 -30.586 1.00 65.75 87 GLU A O 1
ATOM 697 N N . THR A 1 88 ? 21.059 -8.020 -32.739 1.00 58.59 88 THR A N 1
ATOM 698 C CA . THR A 1 88 ? 20.693 -9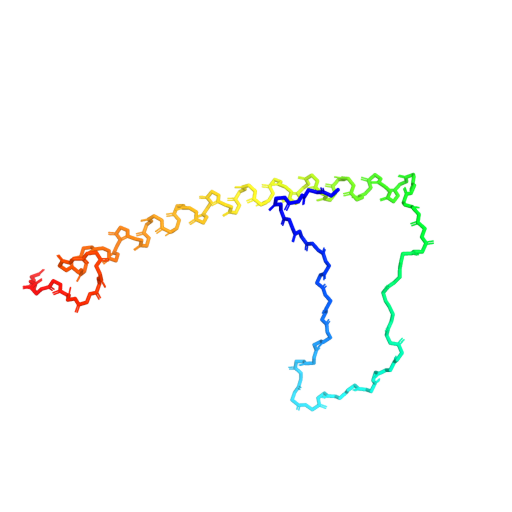.434 -32.649 1.00 58.59 88 THR A CA 1
ATOM 699 C C . THR A 1 88 ? 21.971 -10.263 -32.699 1.00 58.59 88 THR A C 1
ATOM 701 O O . THR A 1 88 ? 22.542 -10.375 -33.784 1.00 58.59 88 THR A O 1
ATOM 704 N N . LEU A 1 89 ? 22.370 -10.866 -31.579 1.00 44.50 89 LEU A N 1
ATOM 705 C CA . LEU A 1 89 ? 23.151 -12.108 -31.523 1.00 44.50 89 LEU A CA 1
ATOM 706 C C . LEU A 1 89 ? 22.739 -12.911 -30.285 1.00 44.50 89 LEU A C 1
ATOM 708 O O . LEU A 1 89 ? 22.796 -12.349 -29.170 1.00 44.50 89 LEU A O 1
#

Foldseek 3Di:
DPVVPVPPDDDDDDDPDPPDDDDDDDDDDDDDDDDDDPRVVVVVVVVVVVVVVVVVVVVVVVVVVVVVCVVQVQQAPDPVRPHGDPDDD

pLDDT: mean 91.81, std 9.01, range [44.5, 98.38]

Secondary structure (DSSP, 8-state):
--TTT-----------STT-----------------HHHHHHHHHHHHHHHHHHHHHHHHHHHHHHHHHHHHGGGBSSTT--SB-----

Sequence (89 aa):
MDQEENLGLWFALKIASENGVANIDNLEIIEVQPLTGEALARVKKREQKWKQEMAKKRLETEKAVQAAQGAIQPLFTNAQYNCLQFETL

Radius of gyration: 23.16 Å; chains: 1; bounding box: 51×27×61 Å